Protein AF-A0A183DIF0-F1 (afdb_monomer)

pLDDT: mean 87.05, std 7.7, range [57.16, 96.19]

S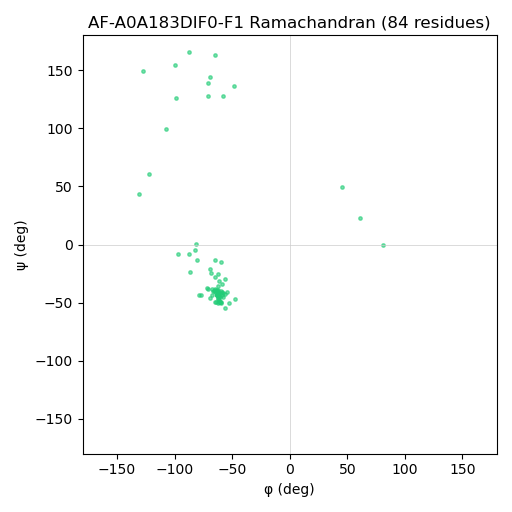equence (86 aa):
LKRVISLYPGKEVKKGLEQLYKKIEKHLIDDSPLLQVVWRNMQDEFLKQLKHYNEVMGQCYPNSRIDLEVSIQDVLNYFSQFAMQH

Radius of gyration: 14.81 Å; Cα contacts (8 Å, |Δi|>4): 36; chains: 1; bounding box: 35×16×39 Å

InterPro domains:
  IPR048628 Exocyst complex component Sec3, C-terminal [PF20654] (1-63)

Solvent-accessible surface area (backbone atoms only — not comparable to full-atom values): 5140 Å² total; per-residue (Å²): 106,70,76,59,55,70,72,50,41,52,66,53,51,50,51,51,50,53,51,48,50,56,50,52,56,74,76,44,66,87,93,43,74,59,56,62,54,52,50,50,52,52,49,55,52,50,52,50,50,52,49,50,53,52,52,52,38,55,71,77,40,70,89,64,85,71,72,73,79,59,51,75,65,56,52,53,50,50,58,50,54,62,66,69,75,111

Secondary structure (DSSP, 8-state):
-HHHHTTS-HHHHHHHHHHHHHHHHHHSPTT-HHHHHHHHHHHHHHHHHHHHHHHHHHHH-TTS----SS-HHHHHHHHHHHHT--

Mean predicted aligned error: 5.09 Å

Nearest PDB structures (folds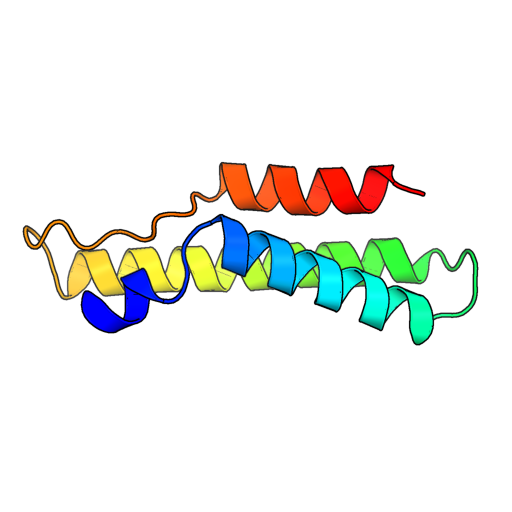eek):
  3kv9-assembly1_A  TM=3.700E-01  e=6.069E+00  Homo sapiens
  8f8z-assembly1_A  TM=3.787E-01  e=9.818E+00  Homo sapiens

Organism: NCBI:txid637853

Structure (mmCIF, N/CA/C/O backbone):
data_AF-A0A183DIF0-F1
#
_entry.id   AF-A0A183DIF0-F1
#
loop_
_atom_site.group_PDB
_atom_site.id
_atom_site.type_symbol
_atom_site.label_atom_id
_atom_site.label_alt_id
_atom_site.label_comp_id
_atom_site.label_asym_id
_atom_site.label_entity_id
_atom_site.label_seq_id
_atom_site.pdbx_PDB_ins_code
_atom_site.Cartn_x
_atom_site.Cartn_y
_atom_site.Cartn_z
_atom_site.occupancy
_atom_site.B_iso_or_equiv
_atom_site.auth_seq_id
_atom_site.auth_comp_id
_atom_site.auth_asym_id
_atom_site.auth_atom_id
_atom_site.pdbx_PDB_model_num
ATOM 1 N N . LEU A 1 1 ? -5.449 -3.130 19.727 1.00 75.94 1 LEU A N 1
ATOM 2 C CA . LEU A 1 1 ? -5.754 -2.589 18.385 1.00 75.94 1 LEU A CA 1
ATOM 3 C C . LEU A 1 1 ? -5.362 -1.115 18.219 1.00 75.94 1 LEU A C 1
ATOM 5 O O . LEU A 1 1 ? -4.435 -0.876 17.463 1.00 75.94 1 LEU A O 1
ATOM 9 N N . LYS A 1 2 ? -5.943 -0.147 18.958 1.00 79.25 2 LYS A N 1
ATOM 10 C CA . LYS A 1 2 ? -5.575 1.293 18.855 1.00 79.25 2 LYS A CA 1
ATOM 11 C C . LYS A 1 2 ? -4.063 1.569 18.876 1.00 79.25 2 LYS A C 1
ATOM 13 O O . LYS A 1 2 ? -3.560 2.261 18.006 1.00 79.25 2 LYS A O 1
ATOM 18 N N . ARG A 1 3 ? -3.340 0.950 19.819 1.00 81.81 3 ARG A N 1
ATOM 19 C CA . ARG A 1 3 ? -1.873 1.062 19.934 1.00 81.81 3 ARG A CA 1
ATOM 20 C C . ARG A 1 3 ? -1.113 0.539 18.709 1.00 81.81 3 ARG A C 1
ATOM 22 O O . ARG A 1 3 ? -0.027 1.017 18.437 1.00 81.81 3 ARG A O 1
ATOM 29 N N . VAL A 1 4 ? -1.651 -0.462 18.014 1.00 80.94 4 VAL A N 1
ATOM 30 C CA . VAL A 1 4 ? -1.028 -1.024 16.805 1.00 80.94 4 VAL A CA 1
ATOM 31 C C . VAL A 1 4 ? -1.299 -0.111 15.617 1.00 80.94 4 VAL A C 1
ATOM 33 O O . VAL A 1 4 ? -0.376 0.206 14.884 1.00 80.94 4 VAL A O 1
ATOM 36 N N . ILE A 1 5 ? -2.532 0.381 15.474 1.00 81.56 5 ILE A N 1
ATOM 37 C CA . ILE A 1 5 ? -2.905 1.325 14.409 1.00 81.56 5 ILE A CA 1
ATOM 38 C C . ILE A 1 5 ? -2.072 2.609 14.496 1.00 81.56 5 ILE A C 1
ATOM 40 O O . ILE A 1 5 ? -1.568 3.073 13.481 1.00 81.56 5 ILE A O 1
ATOM 44 N N . SER A 1 6 ? -1.819 3.123 15.704 1.00 81.62 6 SER A N 1
ATOM 45 C CA . SER A 1 6 ? -0.973 4.310 15.895 1.00 81.62 6 SER A CA 1
ATOM 46 C C . SER A 1 6 ? 0.499 4.123 15.501 1.00 81.62 6 SER A C 1
ATOM 48 O O . SER A 1 6 ? 1.224 5.108 15.429 1.00 81.62 6 SER A O 1
ATOM 50 N N . LEU A 1 7 ? 0.971 2.887 15.287 1.00 80.44 7 LEU A N 1
ATOM 51 C CA . LEU A 1 7 ? 2.333 2.625 14.793 1.00 80.44 7 LEU A CA 1
ATOM 52 C C . LEU A 1 7 ? 2.453 2.801 13.276 1.00 80.44 7 LEU A C 1
ATOM 54 O O . LEU A 1 7 ? 3.569 2.862 12.769 1.00 80.44 7 LEU A O 1
ATOM 58 N N . TYR A 1 8 ? 1.329 2.891 12.563 1.00 81.44 8 TYR A N 1
ATOM 59 C CA . TYR A 1 8 ? 1.289 3.011 11.109 1.00 81.44 8 TYR A CA 1
ATOM 60 C C . TYR A 1 8 ? 0.549 4.285 10.677 1.00 81.44 8 TYR A C 1
ATOM 62 O O . TYR A 1 8 ? -0.468 4.197 9.985 1.00 81.44 8 TYR A O 1
ATOM 70 N N . PRO A 1 9 ? 1.042 5.479 11.066 1.00 86.19 9 PRO A N 1
ATOM 71 C CA . PRO A 1 9 ? 0.501 6.729 10.552 1.00 86.19 9 PRO A CA 1
ATOM 72 C C . PRO A 1 9 ? 0.752 6.833 9.044 1.00 86.19 9 PRO A C 1
ATOM 74 O O . PRO A 1 9 ? 1.635 6.159 8.497 1.00 86.19 9 PRO A O 1
ATOM 77 N N . GLY A 1 10 ? 0.041 7.732 8.359 1.00 87.44 10 GLY A N 1
ATOM 78 C CA . GLY A 1 10 ? 0.124 7.832 6.894 1.00 87.44 10 GLY A CA 1
ATOM 79 C C . GLY A 1 10 ? 1.534 8.054 6.350 1.00 87.44 10 GLY A C 1
ATOM 80 O O . GLY A 1 10 ? 1.887 7.534 5.291 1.00 87.44 10 GLY A O 1
ATOM 81 N N . LYS A 1 11 ? 2.395 8.717 7.128 1.00 90.06 11 LYS A N 1
ATOM 82 C CA . LYS A 1 11 ? 3.818 8.880 6.812 1.00 90.06 11 LYS A CA 1
ATOM 83 C C . LYS A 1 11 ? 4.586 7.553 6.761 1.00 90.06 11 LYS A C 1
ATOM 85 O O . LYS A 1 11 ? 5.389 7.366 5.849 1.00 90.06 11 LYS A O 1
ATOM 90 N N . GLU A 1 12 ? 4.353 6.645 7.708 1.00 91.12 12 GLU A N 1
ATOM 91 C CA . GLU A 1 12 ? 5.030 5.340 7.732 1.00 91.12 12 GLU A CA 1
ATOM 92 C C . GLU A 1 12 ? 4.511 4.435 6.614 1.00 91.12 12 GLU A C 1
ATOM 94 O O . GLU A 1 12 ? 5.303 3.767 5.951 1.00 91.12 12 GLU A O 1
ATOM 99 N N . VAL A 1 13 ? 3.206 4.492 6.321 1.00 91.31 13 VAL A N 1
ATOM 100 C CA . VAL A 1 13 ? 2.620 3.791 5.168 1.00 91.31 13 VAL A CA 1
ATOM 101 C C . VAL A 1 13 ? 3.245 4.285 3.864 1.00 91.31 13 VAL A C 1
ATOM 103 O O . VAL A 1 13 ? 3.739 3.480 3.075 1.00 91.31 13 VAL A O 1
ATOM 106 N N . LYS A 1 14 ? 3.311 5.606 3.658 1.00 92.62 14 LYS A N 1
ATOM 107 C CA . LYS A 1 14 ? 3.941 6.201 2.474 1.00 92.62 14 LYS A CA 1
ATOM 108 C C . LYS A 1 14 ? 5.410 5.789 2.341 1.00 92.62 14 LYS A C 1
ATOM 110 O O . LYS A 1 14 ? 5.835 5.400 1.258 1.00 92.62 14 LYS A O 1
ATOM 115 N N . LYS A 1 15 ? 6.173 5.832 3.435 1.00 93.75 15 LYS A N 1
ATOM 116 C CA . LYS A 1 15 ? 7.585 5.422 3.461 1.00 93.75 15 LYS A CA 1
ATOM 117 C C . LYS A 1 15 ? 7.762 3.938 3.120 1.00 93.75 15 LYS A C 1
ATOM 119 O O . LYS A 1 15 ? 8.683 3.592 2.384 1.00 93.75 15 LYS A O 1
ATOM 124 N N . GLY A 1 16 ? 6.888 3.067 3.624 1.00 93.00 16 GLY A N 1
ATOM 125 C CA . GLY A 1 16 ? 6.884 1.644 3.281 1.00 93.00 16 GLY A CA 1
ATOM 126 C C . GLY A 1 16 ? 6.607 1.401 1.795 1.00 93.00 16 GLY A C 1
ATOM 127 O O . GLY A 1 16 ? 7.312 0.617 1.162 1.00 93.00 16 GLY A O 1
ATOM 128 N N . LEU A 1 17 ? 5.640 2.123 1.219 1.00 93.69 17 LEU A N 1
ATOM 129 C CA . LEU A 1 17 ? 5.327 2.054 -0.212 1.00 93.69 17 LEU A CA 1
ATOM 130 C C . LEU A 1 17 ? 6.476 2.573 -1.087 1.00 93.69 17 LEU A C 1
ATOM 132 O O . LEU A 1 17 ? 6.797 1.950 -2.094 1.00 93.69 17 LEU A O 1
ATOM 136 N N . GLU A 1 18 ? 7.151 3.647 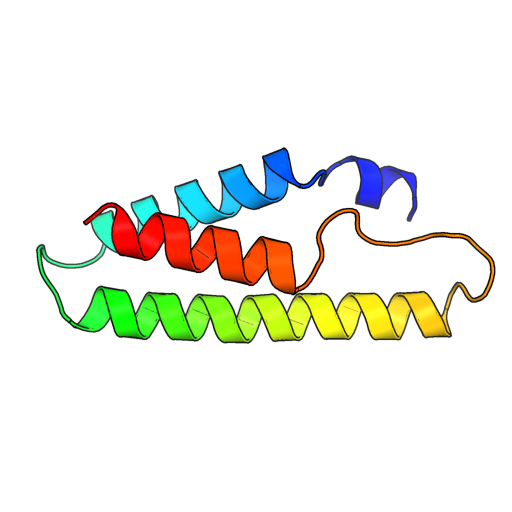-0.681 1.00 93.81 18 GLU A N 1
ATOM 137 C CA . GLU A 1 18 ? 8.333 4.160 -1.386 1.00 93.81 18 GLU A CA 1
ATOM 138 C C . GLU A 1 18 ? 9.477 3.130 -1.400 1.00 93.81 18 GLU A C 1
ATOM 140 O O . GLU A 1 18 ? 10.126 2.905 -2.422 1.00 93.81 18 GLU A O 1
ATOM 145 N N . GLN A 1 19 ? 9.724 2.465 -0.266 1.00 94.06 19 GLN A N 1
ATOM 146 C CA . GLN A 1 19 ? 10.726 1.399 -0.182 1.00 94.06 19 GLN A CA 1
ATOM 147 C C . GLN A 1 19 ? 10.351 0.193 -1.041 1.00 94.06 19 GLN A C 1
ATOM 149 O O . GLN A 1 19 ? 11.229 -0.402 -1.668 1.00 94.06 19 GLN A O 1
ATOM 154 N N . LEU A 1 20 ? 9.065 -0.163 -1.081 1.00 92.69 20 LEU A N 1
ATOM 155 C CA . LEU A 1 20 ? 8.558 -1.225 -1.942 1.00 92.69 20 LEU A CA 1
ATOM 156 C C . LEU A 1 20 ? 8.784 -0.882 -3.417 1.00 92.69 20 LEU A C 1
ATOM 158 O O . LEU A 1 20 ? 9.323 -1.718 -4.138 1.00 92.69 20 LEU A O 1
ATOM 162 N N . TYR A 1 21 ? 8.451 0.342 -3.836 1.00 91.88 21 TYR A N 1
ATOM 163 C CA . TYR A 1 21 ? 8.677 0.824 -5.199 1.00 91.88 21 TYR A CA 1
ATOM 164 C C . TYR A 1 21 ? 10.153 0.699 -5.597 1.00 91.88 21 TYR A C 1
ATOM 166 O O . TYR A 1 21 ? 10.483 -0.025 -6.534 1.00 91.88 21 TYR A O 1
ATOM 174 N N . LYS A 1 22 ? 11.058 1.277 -4.794 1.00 90.94 22 LYS A N 1
ATOM 175 C CA . LYS A 1 22 ? 12.517 1.200 -5.006 1.00 90.94 22 LYS A CA 1
ATOM 176 C C . LYS A 1 22 ? 13.038 -0.235 -5.027 1.00 90.94 22 LYS A C 1
ATOM 178 O O . LYS A 1 22 ? 14.014 -0.540 -5.705 1.00 90.94 22 LYS A O 1
ATOM 183 N N . LYS A 1 23 ? 12.439 -1.132 -4.238 1.00 91.12 23 LYS A N 1
ATOM 184 C CA . LYS A 1 23 ? 12.810 -2.548 -4.242 1.00 91.12 23 LYS A CA 1
ATOM 185 C C . LYS A 1 23 ? 12.390 -3.207 -5.549 1.00 91.12 23 LYS A C 1
ATOM 187 O O . LYS A 1 23 ? 13.199 -3.936 -6.104 1.00 91.12 23 LYS A O 1
ATOM 192 N N . ILE A 1 24 ? 11.171 -2.969 -6.025 1.00 89.50 24 ILE A N 1
ATOM 193 C CA . ILE A 1 24 ? 10.682 -3.534 -7.289 1.00 89.50 24 ILE A CA 1
ATOM 194 C C . ILE A 1 24 ? 11.551 -3.038 -8.443 1.00 89.50 24 ILE A C 1
ATOM 196 O O . ILE A 1 24 ? 12.075 -3.857 -9.184 1.00 89.50 24 ILE A O 1
ATOM 200 N N . GLU A 1 25 ? 11.784 -1.731 -8.519 1.00 88.00 25 GLU A N 1
ATOM 201 C CA . GLU A 1 25 ? 12.652 -1.102 -9.516 1.00 88.00 25 GLU A CA 1
ATOM 202 C C . GLU A 1 25 ? 14.044 -1.747 -9.563 1.00 88.00 25 GLU A C 1
ATOM 204 O O . GLU A 1 25 ? 14.460 -2.215 -10.612 1.00 88.00 25 GLU A O 1
ATOM 209 N N . LYS A 1 26 ? 14.717 -1.916 -8.416 1.00 88.69 26 LYS A N 1
ATOM 210 C CA . LYS A 1 26 ? 16.042 -2.567 -8.346 1.00 88.69 26 LYS A CA 1
ATOM 211 C C . LYS A 1 26 ? 16.080 -4.033 -8.787 1.00 88.69 26 LYS A C 1
ATOM 213 O O . LYS A 1 26 ? 17.160 -4.535 -9.083 1.00 88.69 26 LYS A O 1
ATOM 218 N N . HIS A 1 27 ? 14.960 -4.751 -8.704 1.00 86.50 27 HIS A N 1
ATOM 219 C CA . HIS A 1 27 ? 14.886 -6.169 -9.083 1.00 86.50 27 HIS A CA 1
ATOM 220 C C . HIS A 1 27 ? 14.354 -6.364 -10.505 1.00 86.50 27 HIS A C 1
ATOM 222 O O . HIS A 1 27 ? 14.356 -7.489 -11.005 1.00 86.50 27 HIS A O 1
ATOM 228 N N . LEU A 1 28 ? 13.887 -5.294 -11.144 1.00 83.06 28 LEU A N 1
ATOM 229 C CA . LEU A 1 28 ? 13.487 -5.288 -12.537 1.00 83.06 28 LEU A CA 1
ATOM 230 C C . LEU A 1 28 ? 14.613 -4.689 -13.382 1.00 83.06 28 LEU A C 1
ATOM 232 O O . LEU A 1 28 ? 15.464 -3.952 -12.897 1.00 83.06 28 LEU A O 1
ATOM 236 N N . ILE A 1 29 ? 14.646 -5.070 -14.655 1.00 74.50 29 ILE A N 1
ATOM 237 C CA . ILE A 1 29 ? 15.561 -4.466 -15.626 1.00 74.50 29 ILE A CA 1
ATOM 238 C C . ILE A 1 29 ? 15.096 -3.024 -15.873 1.00 74.50 29 ILE A C 1
ATOM 240 O O . ILE A 1 29 ? 13.885 -2.776 -15.894 1.00 74.50 29 ILE A O 1
ATOM 244 N N . ASP A 1 30 ? 16.046 -2.107 -16.072 1.00 69.44 30 ASP A N 1
ATOM 245 C CA . ASP A 1 30 ? 15.775 -0.703 -16.390 1.00 69.44 30 ASP A CA 1
ATOM 246 C C . ASP A 1 30 ? 14.746 -0.574 -17.529 1.00 69.44 30 ASP A C 1
ATOM 248 O O . ASP A 1 30 ? 14.804 -1.295 -18.528 1.00 69.44 30 ASP A O 1
ATOM 252 N N . ASP A 1 31 ? 13.790 0.343 -17.356 1.00 66.75 31 ASP A N 1
ATOM 253 C CA . ASP A 1 31 ? 12.753 0.692 -18.342 1.00 66.75 31 ASP A CA 1
ATOM 254 C C . ASP A 1 31 ? 11.804 -0.457 -18.747 1.00 66.75 31 ASP A C 1
ATOM 256 O O . ASP A 1 31 ? 11.171 -0.461 -19.808 1.00 66.75 31 ASP A O 1
ATOM 260 N N . SER A 1 32 ? 11.669 -1.471 -17.886 1.00 75.75 32 SER A N 1
ATOM 261 C CA . SER A 1 32 ? 10.764 -2.580 -18.160 1.00 75.75 32 SER A CA 1
ATOM 262 C C . SER A 1 32 ? 9.290 -2.155 -18.042 1.00 75.75 32 SER A C 1
ATOM 264 O O . SER A 1 32 ? 8.863 -1.721 -16.965 1.00 75.75 32 SER A O 1
ATOM 266 N N . PRO A 1 33 ? 8.438 -2.418 -19.057 1.00 81.56 33 PRO A N 1
ATOM 267 C CA . PRO A 1 33 ? 6.986 -2.241 -18.933 1.00 81.56 33 PRO A CA 1
ATOM 268 C C . PRO A 1 33 ? 6.385 -3.115 -17.817 1.00 81.56 33 PRO A C 1
ATOM 270 O O . PRO A 1 33 ? 5.267 -2.874 -17.357 1.00 81.56 33 PRO A O 1
ATOM 273 N N . LEU A 1 34 ? 7.140 -4.113 -17.341 1.00 87.06 34 LEU A N 1
ATOM 274 C CA . LEU A 1 34 ? 6.774 -4.953 -16.211 1.00 87.06 34 LEU A CA 1
ATOM 275 C C . LEU A 1 34 ? 6.685 -4.166 -14.897 1.00 87.06 34 LEU A C 1
ATOM 277 O O . LEU A 1 34 ? 5.879 -4.541 -14.050 1.00 87.06 34 LEU A O 1
ATOM 281 N N . LEU A 1 35 ? 7.435 -3.069 -14.728 1.00 88.75 35 LEU A N 1
ATOM 282 C CA . LEU A 1 35 ? 7.384 -2.246 -13.513 1.00 88.75 35 LEU A CA 1
ATOM 283 C C . LEU A 1 35 ? 5.976 -1.698 -13.282 1.00 88.75 35 LEU A C 1
ATOM 285 O O . LEU A 1 35 ? 5.415 -1.892 -12.208 1.00 88.75 35 LEU A O 1
ATOM 289 N N . GLN A 1 36 ? 5.369 -1.100 -14.309 1.00 87.56 36 GLN A N 1
ATOM 290 C CA . GLN A 1 36 ? 4.013 -0.550 -14.229 1.00 87.56 36 GLN A CA 1
ATOM 291 C C . GLN A 1 36 ? 2.969 -1.641 -13.957 1.00 87.56 36 GLN A C 1
ATOM 293 O O . GLN A 1 36 ? 2.050 -1.451 -13.159 1.00 87.56 36 GLN A O 1
ATOM 298 N N . VAL A 1 37 ? 3.130 -2.817 -14.574 1.00 90.75 37 VAL A N 1
ATOM 299 C CA . VAL A 1 37 ? 2.237 -3.964 -14.353 1.00 90.75 37 VAL A CA 1
ATOM 300 C C . VAL A 1 37 ? 2.345 -4.472 -12.917 1.00 90.75 37 VAL A C 1
ATOM 302 O O . VAL A 1 37 ? 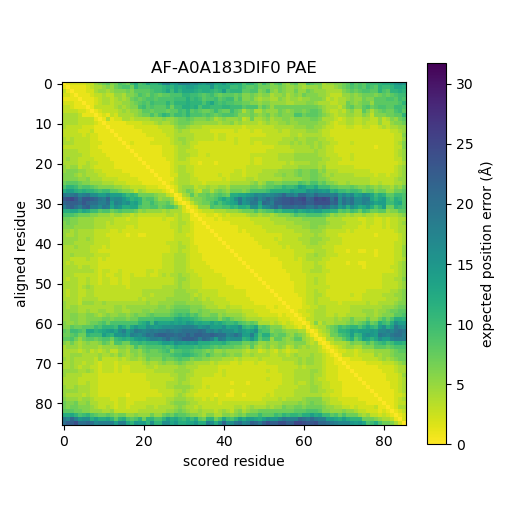1.327 -4.647 -12.246 1.00 90.75 37 VAL A O 1
ATOM 305 N N . VAL A 1 38 ? 3.561 -4.695 -12.418 1.00 91.81 38 VAL A N 1
ATOM 306 C CA . VAL A 1 38 ? 3.793 -5.154 -11.042 1.00 91.81 38 VAL A CA 1
ATOM 307 C C .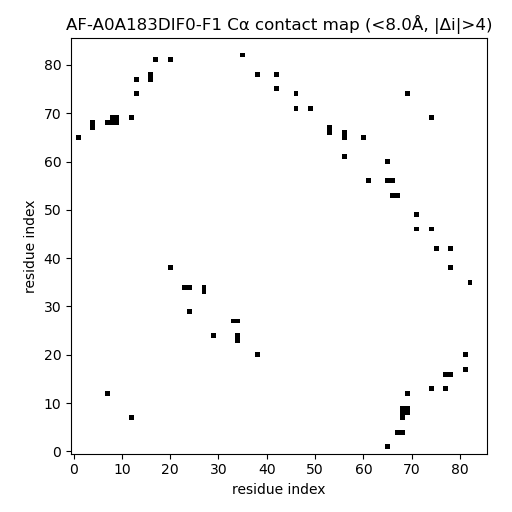 VAL A 1 38 ? 3.292 -4.108 -10.052 1.00 91.81 38 VAL A C 1
ATOM 309 O O . VAL A 1 38 ? 2.595 -4.457 -9.102 1.00 91.81 38 VAL A O 1
ATOM 312 N N . TRP A 1 39 ? 3.572 -2.828 -10.295 1.00 92.25 39 TRP A N 1
ATOM 313 C CA . TRP A 1 39 ? 3.153 -1.736 -9.424 1.00 92.25 39 TRP A CA 1
ATOM 314 C C . TRP A 1 39 ? 1.632 -1.615 -9.323 1.00 92.25 39 TRP A C 1
ATOM 316 O O . TRP A 1 39 ? 1.093 -1.486 -8.224 1.00 92.25 39 TRP A O 1
ATOM 326 N N . ARG A 1 40 ? 0.920 -1.768 -10.444 1.00 92.50 40 ARG A N 1
ATOM 327 C CA . ARG A 1 40 ? -0.546 -1.811 -10.455 1.00 92.50 40 ARG A CA 1
ATOM 328 C C . ARG A 1 40 ? -1.101 -2.999 -9.668 1.00 92.50 40 ARG A C 1
ATOM 330 O O . ARG A 1 40 ? -2.021 -2.816 -8.879 1.00 92.50 40 ARG A O 1
ATOM 337 N N . ASN A 1 41 ? -0.518 -4.1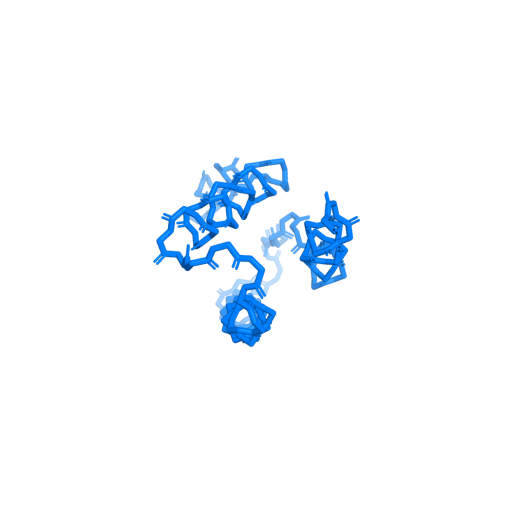89 -9.818 1.00 94.06 41 ASN A N 1
ATOM 338 C CA . ASN A 1 41 ? -0.929 -5.355 -9.026 1.00 94.06 41 ASN A CA 1
ATOM 339 C C . ASN A 1 41 ? -0.696 -5.136 -7.519 1.00 94.06 41 ASN A C 1
ATOM 341 O O . ASN A 1 41 ? -1.541 -5.499 -6.703 1.00 94.06 41 ASN A O 1
ATOM 345 N N . MET A 1 42 ? 0.417 -4.497 -7.144 1.00 94.00 42 MET A N 1
ATOM 346 C CA . MET A 1 42 ? 0.688 -4.127 -5.750 1.00 94.00 42 MET A CA 1
ATOM 347 C C . MET A 1 42 ? -0.347 -3.129 -5.217 1.00 94.00 42 MET A C 1
ATOM 349 O O . MET A 1 42 ? -0.787 -3.268 -4.076 1.00 94.00 42 MET A O 1
ATOM 353 N N . GLN A 1 43 ? -0.763 -2.155 -6.034 1.00 94.75 43 GLN A N 1
ATOM 354 C CA . GLN A 1 43 ? -1.824 -1.210 -5.678 1.00 94.75 43 GLN A CA 1
ATOM 355 C C . GLN A 1 43 ? -3.136 -1.940 -5.386 1.00 94.75 43 GLN A C 1
ATOM 357 O O . GLN A 1 43 ? -3.752 -1.710 -4.345 1.00 94.75 43 GLN A O 1
ATOM 362 N N . ASP A 1 44 ? -3.554 -2.827 -6.287 1.00 95.75 44 ASP A N 1
ATOM 363 C CA . ASP A 1 44 ? -4.836 -3.522 -6.187 1.00 95.75 44 ASP A CA 1
ATOM 364 C C . ASP A 1 44 ? -4.895 -4.414 -4.936 1.00 95.75 44 ASP A C 1
ATOM 366 O O . ASP A 1 44 ? -5.871 -4.361 -4.179 1.00 95.75 44 ASP A O 1
ATOM 370 N N . GLU A 1 45 ? -3.825 -5.160 -4.647 1.00 96.19 45 GLU A N 1
ATOM 371 C CA . GLU A 1 45 ? -3.740 -5.975 -3.430 1.00 96.19 45 GLU A CA 1
ATOM 372 C C . GLU A 1 45 ? -3.682 -5.125 -2.154 1.00 96.19 45 GLU A C 1
ATOM 374 O O . GLU A 1 45 ? -4.362 -5.443 -1.174 1.00 96.19 45 GLU A O 1
ATOM 379 N N . PHE A 1 46 ? -2.955 -4.003 -2.152 1.00 95.12 46 PHE A N 1
ATOM 380 C CA . PHE A 1 46 ? -2.918 -3.109 -0.991 1.00 95.12 46 PHE A CA 1
ATOM 381 C C . PHE A 1 46 ? -4.301 -2.514 -0.696 1.00 95.12 46 PHE A C 1
ATOM 383 O O . PHE A 1 46 ? -4.748 -2.488 0.452 1.00 95.12 46 PHE A O 1
ATOM 390 N N . LEU A 1 47 ? -5.022 -2.074 -1.730 1.00 94.88 47 LEU A N 1
ATOM 391 C CA . LEU A 1 47 ? -6.377 -1.541 -1.588 1.00 94.88 47 LEU A CA 1
ATOM 392 C C . LEU A 1 47 ? -7.366 -2.603 -1.103 1.00 94.88 47 LEU A C 1
ATOM 394 O O . LEU A 1 47 ? -8.242 -2.297 -0.291 1.00 94.88 47 LEU A O 1
ATOM 398 N N . LYS A 1 48 ? -7.229 -3.847 -1.568 1.00 96.19 48 LYS A N 1
ATOM 399 C CA . LYS A 1 48 ? -8.033 -4.979 -1.096 1.00 96.19 48 LYS A CA 1
ATOM 400 C C . LYS A 1 48 ? -7.804 -5.243 0.392 1.00 96.19 48 LYS A C 1
ATOM 402 O O . LYS A 1 48 ? -8.775 -5.373 1.134 1.00 96.19 48 LYS A O 1
ATOM 407 N N . GLN A 1 49 ? -6.549 -5.256 0.840 1.00 93.88 49 GLN A N 1
ATOM 408 C CA . GLN A 1 49 ? -6.210 -5.405 2.258 1.00 93.88 49 GLN A CA 1
ATOM 409 C C . GLN A 1 49 ? -6.759 -4.246 3.094 1.00 93.88 49 GLN A C 1
ATOM 411 O O . GLN A 1 49 ? -7.367 -4.477 4.136 1.00 93.88 49 GLN A O 1
ATOM 416 N N . LEU A 1 50 ? -6.614 -3.007 2.614 1.00 92.81 50 LEU A N 1
ATOM 417 C CA . LEU A 1 50 ? -7.120 -1.821 3.302 1.00 92.81 50 LEU A CA 1
ATOM 418 C C . LEU A 1 50 ? -8.643 -1.876 3.488 1.00 92.81 50 LEU A C 1
ATOM 420 O O . LEU A 1 50 ? -9.144 -1.618 4.582 1.00 92.81 50 LEU A O 1
ATOM 424 N N . LYS A 1 51 ? -9.383 -2.250 2.437 1.00 92.75 51 LYS A N 1
ATOM 425 C CA . LYS A 1 51 ? -10.840 -2.448 2.504 1.00 92.75 51 LYS A CA 1
ATOM 426 C C . LYS A 1 51 ? -11.210 -3.545 3.494 1.00 92.75 51 LYS A C 1
ATOM 428 O O . LYS A 1 51 ? -12.048 -3.308 4.356 1.00 92.75 51 LYS A O 1
ATOM 433 N N . HIS A 1 52 ? -10.540 -4.692 3.418 1.00 93.31 52 HIS A N 1
ATOM 434 C CA . HIS A 1 52 ? -10.792 -5.806 4.325 1.00 93.31 52 HIS A CA 1
ATOM 435 C C . HIS A 1 52 ? -10.571 -5.417 5.794 1.00 93.31 52 HIS A C 1
ATOM 437 O O . HIS A 1 52 ? -11.407 -5.716 6.643 1.00 93.31 52 HIS A O 1
ATOM 443 N N . TYR A 1 53 ? -9.493 -4.692 6.106 1.00 89.94 53 TYR A N 1
ATOM 444 C CA . TYR A 1 53 ? -9.268 -4.204 7.466 1.00 89.94 53 TYR A CA 1
ATOM 445 C C . TYR A 1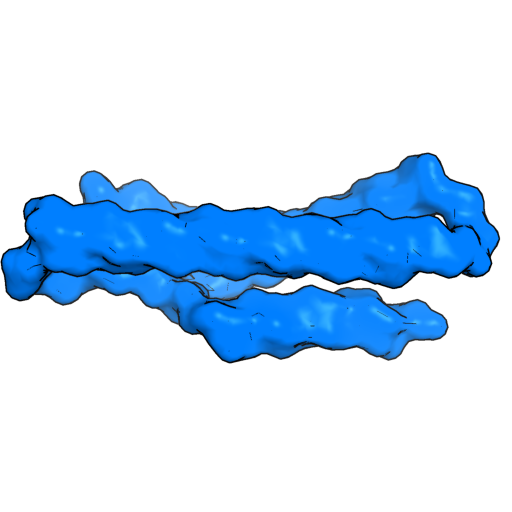 53 ? -10.360 -3.236 7.918 1.00 89.94 53 TYR A C 1
ATOM 447 O O . TYR A 1 53 ? -10.853 -3.377 9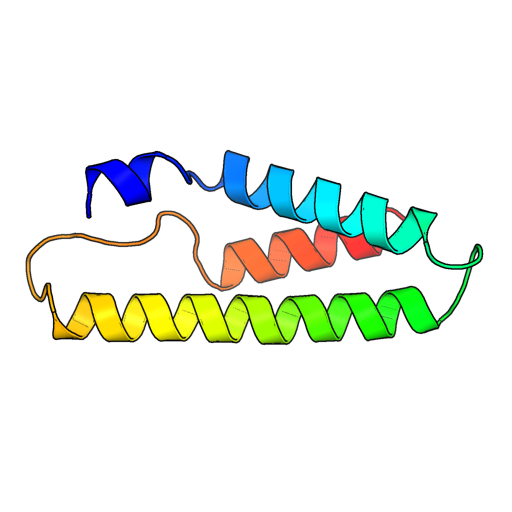.035 1.00 89.94 53 TYR A O 1
ATOM 455 N N . ASN A 1 54 ? -10.780 -2.300 7.063 1.00 88.88 54 ASN A N 1
ATOM 456 C CA . ASN A 1 54 ? -11.891 -1.393 7.365 1.00 88.88 54 ASN A CA 1
ATOM 457 C C . ASN A 1 54 ? -13.204 -2.146 7.630 1.00 88.88 54 ASN A C 1
ATOM 459 O O . ASN A 1 54 ? -13.898 -1.834 8.595 1.00 88.88 54 ASN A O 1
ATOM 463 N N . GLU A 1 55 ? -13.518 -3.176 6.843 1.00 90.62 55 GLU A N 1
ATOM 464 C CA . GLU A 1 55 ? -14.697 -4.026 7.050 1.00 90.62 55 GLU A CA 1
ATOM 465 C C . GLU A 1 55 ? -14.639 -4.770 8.390 1.00 90.62 55 GLU A C 1
ATOM 467 O O . GLU A 1 55 ? -15.583 -4.699 9.178 1.00 90.62 55 GLU A O 1
ATOM 472 N N . VAL A 1 56 ? -13.520 -5.441 8.684 1.00 89.88 56 VAL A N 1
ATOM 473 C CA . VAL A 1 56 ? -13.336 -6.186 9.939 1.00 89.88 56 VAL A CA 1
ATOM 474 C C . VAL A 1 56 ? -13.396 -5.248 11.145 1.00 89.88 56 VAL A C 1
ATOM 476 O O . VAL A 1 56 ? -14.052 -5.561 12.138 1.00 89.88 56 VAL A O 1
ATOM 479 N N . MET A 1 57 ? -12.766 -4.073 11.074 1.00 86.19 57 MET A N 1
ATOM 480 C CA . MET A 1 57 ? -12.836 -3.095 12.163 1.00 86.19 57 MET A CA 1
ATOM 481 C C . MET A 1 57 ? -14.254 -2.553 12.354 1.00 86.19 57 MET A C 1
ATOM 483 O O . MET A 1 57 ? -14.695 -2.433 13.495 1.00 86.19 57 MET A O 1
ATOM 487 N N . GLY A 1 58 ? -14.984 -2.286 11.268 1.00 86.81 58 GLY A N 1
ATOM 488 C CA . GLY A 1 58 ? -16.378 -1.845 11.325 1.00 86.81 58 GLY A CA 1
ATOM 489 C C . GLY A 1 58 ? -17.311 -2.881 11.961 1.00 86.81 58 GLY A C 1
ATOM 490 O O . GLY A 1 58 ? -18.215 -2.512 12.708 1.00 86.81 58 GLY A O 1
ATOM 491 N N . GLN A 1 59 ? -17.064 -4.173 11.724 1.00 88.06 59 GLN A N 1
ATOM 492 C CA . GLN A 1 59 ? -17.841 -5.272 12.309 1.00 88.06 59 GLN A CA 1
ATOM 493 C C . GLN A 1 59 ? -17.480 -5.544 13.775 1.00 88.06 59 GLN A C 1
ATOM 495 O O . GLN A 1 59 ? -18.366 -5.757 14.601 1.00 88.06 59 GLN A O 1
ATOM 500 N N . CYS A 1 60 ? -16.188 -5.546 14.115 1.00 86.50 60 CYS A N 1
ATOM 501 C CA . CYS A 1 60 ? -15.717 -5.918 15.452 1.00 86.50 60 CYS A CA 1
ATOM 502 C C . CYS A 1 60 ? -15.691 -4.750 16.448 1.00 86.50 60 CYS A C 1
ATOM 504 O O . CYS A 1 60 ? -15.732 -4.982 17.656 1.00 86.50 60 CYS A O 1
ATOM 506 N N . TYR A 1 61 ? -15.607 -3.506 15.967 1.00 83.19 61 TYR A N 1
ATOM 507 C CA . TYR A 1 61 ? -15.472 -2.307 16.800 1.00 83.19 61 TYR A CA 1
ATOM 508 C C . TYR A 1 61 ? -16.461 -1.178 16.448 1.00 83.19 61 TYR A C 1
ATOM 510 O O . TYR A 1 61 ? -16.060 -0.003 16.459 1.00 83.19 61 TYR A O 1
ATOM 518 N N . PRO A 1 62 ? -17.757 -1.471 16.209 1.00 72.88 62 PRO A N 1
ATOM 519 C CA . PRO A 1 62 ? -18.753 -0.431 15.990 1.00 72.88 62 PRO A CA 1
ATOM 520 C C . PRO A 1 62 ? -18.764 0.479 17.228 1.00 72.88 62 PRO A C 1
ATOM 522 O O . PRO A 1 62 ? -18.839 -0.000 18.357 1.00 72.88 62 PRO A O 1
ATOM 525 N N . ASN A 1 63 ? -18.631 1.793 17.042 1.00 77.19 63 ASN A N 1
ATOM 526 C CA . ASN A 1 63 ? -18.565 2.829 18.095 1.00 77.19 63 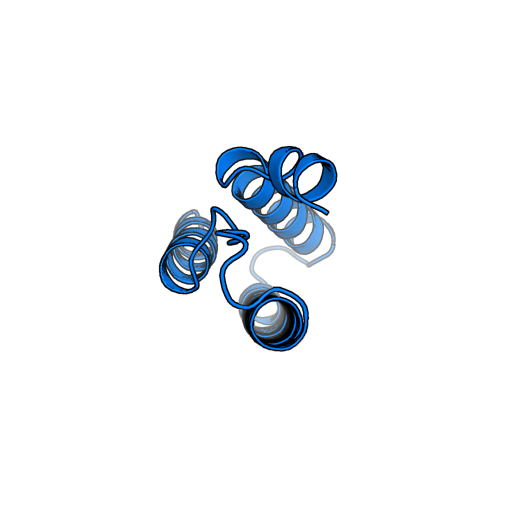ASN A CA 1
ATOM 527 C C . ASN A 1 63 ? -17.209 3.055 18.790 1.00 77.19 63 ASN A C 1
ATOM 529 O O . ASN A 1 63 ? -17.105 3.956 19.623 1.00 77.19 63 ASN A O 1
ATOM 533 N N . SER A 1 64 ? -16.143 2.325 18.449 1.00 74.81 64 SER A N 1
ATOM 534 C CA . SER A 1 64 ? -14.852 2.498 19.145 1.00 74.81 64 SER A CA 1
ATOM 535 C C . SER A 1 64 ? -13.996 3.667 18.626 1.00 74.81 64 SER A C 1
ATOM 537 O O . SER A 1 64 ? -12.941 3.945 19.218 1.00 74.81 64 SER A O 1
ATOM 539 N N . ARG A 1 65 ? -14.437 4.352 17.551 1.00 73.06 65 ARG A N 1
ATOM 540 C CA . ARG A 1 65 ? -13.652 5.342 16.774 1.00 73.06 65 ARG A CA 1
ATOM 541 C C . ARG A 1 65 ? -12.244 4.809 16.487 1.00 73.06 65 ARG A C 1
ATOM 543 O O . ARG A 1 65 ? -11.242 5.406 16.883 1.00 73.06 65 ARG A O 1
ATOM 550 N N . ILE A 1 66 ? -12.194 3.575 15.990 1.00 76.94 66 ILE A N 1
ATOM 551 C CA . ILE A 1 66 ? -10.960 2.898 15.605 1.00 76.94 66 ILE A CA 1
ATOM 552 C C . ILE A 1 66 ? -10.969 2.869 14.090 1.00 76.94 66 ILE A C 1
ATOM 554 O O . ILE A 1 66 ? -11.628 2.021 13.501 1.00 76.94 66 ILE A O 1
ATOM 558 N N . ASP A 1 67 ? -10.233 3.798 13.502 1.00 79.62 67 ASP A N 1
ATOM 559 C CA . ASP A 1 67 ? -10.120 3.961 12.062 1.00 79.62 67 ASP A CA 1
ATOM 560 C C . ASP A 1 67 ? -8.639 3.968 11.688 1.00 79.62 67 ASP A C 1
ATOM 562 O O . ASP A 1 67 ? -7.784 4.373 12.485 1.00 79.62 67 ASP A O 1
ATOM 566 N N . LEU A 1 68 ? -8.325 3.494 10.484 1.00 85.25 68 LEU A N 1
ATOM 567 C CA . LEU A 1 68 ? -6.995 3.688 9.919 1.00 85.25 68 LEU A CA 1
ATOM 568 C C . LEU A 1 68 ? -6.831 5.160 9.546 1.00 85.25 68 LEU A C 1
ATOM 570 O O . LEU A 1 68 ? -7.739 5.779 9.001 1.00 85.25 68 LEU A O 1
ATOM 574 N N . GLU A 1 69 ? -5.651 5.711 9.816 1.00 86.19 69 GLU A N 1
ATOM 575 C CA . GLU A 1 69 ? -5.338 7.110 9.501 1.00 86.19 69 GLU A CA 1
ATOM 576 C C . GLU A 1 69 ? -5.237 7.359 7.986 1.00 86.19 69 GLU A C 1
ATOM 578 O O . GLU A 1 69 ? -5.377 8.486 7.523 1.00 86.19 69 GLU A O 1
ATOM 583 N N . VAL A 1 70 ? -5.001 6.299 7.209 1.00 88.25 70 VAL A N 1
ATOM 584 C CA . VAL A 1 70 ? -4.837 6.347 5.754 1.00 88.25 70 VAL A CA 1
ATOM 585 C C . VAL A 1 70 ? -6.130 5.954 5.059 1.00 88.25 70 VAL A C 1
ATOM 587 O O . VAL A 1 70 ? -6.653 4.857 5.274 1.00 88.25 70 VAL A O 1
ATOM 590 N N . SER A 1 71 ? -6.603 6.813 4.159 1.00 90.81 71 SER A N 1
ATOM 591 C CA . SER A 1 71 ? -7.748 6.521 3.302 1.00 90.81 71 SER A CA 1
ATOM 592 C C . SER A 1 71 ? -7.347 5.805 2.008 1.00 90.81 71 SER A C 1
ATOM 594 O O . SER A 1 71 ? -6.191 5.808 1.585 1.00 90.81 71 SER A O 1
ATOM 596 N N . ILE A 1 72 ? -8.338 5.235 1.317 1.00 91.50 72 ILE A N 1
ATOM 597 C CA . ILE A 1 72 ? -8.161 4.695 -0.042 1.00 91.50 72 ILE A CA 1
ATOM 598 C C . ILE A 1 72 ? -7.580 5.761 -0.985 1.00 91.50 72 ILE A C 1
ATOM 600 O O . ILE A 1 72 ? -6.705 5.454 -1.793 1.00 91.50 72 ILE A O 1
ATOM 604 N N . GLN A 1 73 ? -8.041 7.010 -0.870 1.00 92.38 73 GLN A N 1
ATOM 605 C CA . GLN A 1 73 ? -7.587 8.098 -1.732 1.00 92.38 73 GLN A CA 1
ATOM 606 C C . GLN A 1 73 ? -6.120 8.454 -1.475 1.00 92.38 73 GLN A C 1
ATOM 608 O O . GLN A 1 73 ? -5.379 8.701 -2.424 1.00 92.38 73 GLN A O 1
ATOM 613 N N . ASP A 1 74 ? -5.683 8.437 -0.214 1.00 93.12 74 ASP A N 1
ATOM 614 C CA . ASP A 1 74 ? -4.282 8.678 0.138 1.00 93.12 74 ASP A CA 1
ATOM 615 C C . ASP A 1 74 ? -3.371 7.626 -0.491 1.00 93.12 74 ASP A C 1
ATOM 617 O O . ASP A 1 74 ? -2.361 7.973 -1.100 1.00 93.12 74 ASP A O 1
ATOM 621 N N . VAL A 1 75 ? -3.763 6.350 -0.423 1.00 92.56 75 VAL A N 1
ATOM 622 C CA . VAL A 1 75 ? -3.015 5.258 -1.059 1.00 92.56 75 VAL A CA 1
ATOM 623 C C . VAL A 1 75 ? -2.936 5.457 -2.569 1.00 92.56 75 VAL A C 1
ATOM 625 O O . VAL A 1 75 ? -1.840 5.409 -3.121 1.00 92.56 75 VAL A O 1
ATOM 628 N N . LEU A 1 76 ? -4.062 5.727 -3.239 1.00 93.62 76 LEU A N 1
ATOM 629 C CA . LEU A 1 76 ? -4.080 5.991 -4.684 1.00 93.62 76 LEU A CA 1
ATOM 630 C C . LEU A 1 76 ? -3.148 7.150 -5.061 1.00 93.62 76 LEU A C 1
ATOM 632 O O . LEU A 1 76 ? -2.389 7.055 -6.029 1.00 93.62 76 LEU A O 1
ATOM 636 N N . ASN A 1 77 ? -3.155 8.220 -4.264 1.00 94.06 77 ASN A N 1
ATOM 637 C CA . ASN A 1 77 ? -2.262 9.357 -4.450 1.00 94.06 77 ASN A CA 1
ATOM 638 C C . ASN A 1 77 ? -0.790 8.959 -4.270 1.00 94.06 77 ASN A C 1
ATOM 640 O O . ASN A 1 77 ? 0.048 9.389 -5.057 1.00 94.06 77 ASN A O 1
ATOM 644 N N . TYR A 1 78 ? -0.455 8.135 -3.272 1.00 93.69 78 TYR A N 1
ATOM 645 C CA . TYR A 1 78 ? 0.917 7.664 -3.060 1.00 93.69 78 TYR A CA 1
ATOM 646 C C . TYR A 1 78 ? 1.400 6.811 -4.235 1.00 93.69 78 TYR A C 1
ATOM 648 O O . TYR A 1 78 ? 2.453 7.100 -4.796 1.00 93.69 78 TYR A O 1
ATOM 656 N N . PHE A 1 79 ? 0.615 5.817 -4.660 1.00 93.12 79 PHE A N 1
ATOM 657 C CA . PHE A 1 79 ? 0.957 4.958 -5.798 1.00 93.12 79 PHE A CA 1
ATOM 658 C C . PHE A 1 79 ? 1.159 5.755 -7.091 1.00 93.12 79 PHE A C 1
ATOM 660 O O . PHE A 1 79 ? 2.120 5.494 -7.817 1.00 93.12 79 PHE A O 1
ATOM 667 N N . SER A 1 80 ? 0.309 6.757 -7.332 1.00 91.25 80 SER A N 1
ATOM 668 C CA . SER A 1 80 ? 0.416 7.651 -8.491 1.00 91.25 80 SER A CA 1
ATOM 669 C C . SER A 1 80 ? 1.663 8.536 -8.419 1.00 91.25 80 SER A C 1
ATOM 671 O O . SER A 1 80 ? 2.374 8.671 -9.409 1.00 91.25 80 SER A O 1
ATOM 673 N N . GLN A 1 81 ? 1.973 9.101 -7.244 1.00 92.00 81 GLN A N 1
ATOM 674 C CA . GLN A 1 81 ? 3.173 9.921 -7.038 1.00 92.00 81 GLN A CA 1
ATOM 675 C C . GLN A 1 81 ? 4.455 9.155 -7.362 1.00 92.00 81 GLN A C 1
ATOM 677 O O . GLN A 1 81 ? 5.340 9.719 -7.993 1.00 92.00 81 GLN A O 1
ATOM 682 N N . PHE A 1 82 ? 4.554 7.888 -6.956 1.00 88.50 82 PHE A N 1
ATOM 683 C CA . PHE A 1 82 ? 5.742 7.081 -7.235 1.00 88.50 82 PHE A CA 1
ATOM 684 C C . PHE A 1 82 ? 5.862 6.715 -8.715 1.00 88.50 82 PHE A C 1
ATOM 686 O O . PHE A 1 82 ? 6.953 6.783 -9.266 1.00 88.50 82 PHE A O 1
ATOM 693 N N . ALA A 1 83 ? 4.742 6.416 -9.379 1.00 84.38 83 ALA A N 1
ATOM 694 C CA . ALA A 1 83 ? 4.738 6.102 -10.805 1.00 84.38 83 ALA A CA 1
ATOM 695 C C . ALA A 1 83 ? 5.071 7.311 -11.704 1.00 84.38 83 ALA A C 1
ATOM 697 O O . ALA A 1 83 ? 5.526 7.104 -12.819 1.00 84.38 83 ALA A O 1
ATOM 698 N N . MET A 1 84 ? 4.841 8.546 -11.233 1.00 81.12 84 MET A N 1
ATOM 699 C CA . MET A 1 84 ? 5.162 9.796 -11.947 1.00 81.12 84 MET A CA 1
ATOM 700 C C . MET A 1 84 ? 6.593 10.312 -11.707 1.00 81.12 84 MET A C 1
ATOM 702 O O . MET A 1 84 ? 6.979 11.314 -12.304 1.00 81.12 84 MET A O 1
ATOM 706 N N . GLN A 1 85 ? 7.355 9.713 -10.784 1.00 68.25 85 GLN A N 1
ATOM 707 C CA . GLN A 1 85 ? 8.740 10.121 -10.499 1.00 68.25 85 GLN A CA 1
ATOM 708 C C . GLN A 1 85 ? 9.769 9.552 -11.494 1.00 68.25 85 GLN A C 1
ATOM 710 O O . GLN A 1 85 ? 10.955 9.854 -11.359 1.00 68.25 85 GLN A O 1
ATOM 715 N N . HIS A 1 86 ? 9.309 8.789 -12.486 1.00 57.16 86 HIS A N 1
ATOM 716 C CA . HIS A 1 86 ? 10.051 8.235 -13.619 1.00 57.16 86 HIS A CA 1
ATOM 717 C C . HIS A 1 86 ? 9.300 8.547 -14.918 1.00 57.16 86 HIS A C 1
ATOM 719 O O . HIS A 1 86 ? 9.978 8.654 -15.961 1.00 57.16 86 HIS A O 1
#

Foldseek 3Di:
DLVVLVVCALVNVLVVLLVVLVVLCVVDDPPDPVSVVVLVVVLVVVLVVQVVVVVVCCVPPPPVPDHRNDDNVSSVVSSVVSVVVD